Protein AF-A0A967WCA3-F1 (afdb_monomer_lite)

Foldseek 3Di:
DPQLVVCPPNQAQDKDKDFQLQPFDPLLVVVQVVCCVVPVDGDQDRCPQVVVVVVVLLVQLQVQQWDQDPVRDTDRDPVSSVVSSQQDFQDQGRQGGWHQDPVGPTDPGDMFMFGAHHSDSVQQDRNPDCSHGRHTDGD

Structure (mmCIF, N/CA/C/O backbone):
data_AF-A0A967WCA3-F1
#
_entry.id   AF-A0A967WCA3-F1
#
loop_
_atom_site.group_PDB
_atom_site.id
_atom_site.type_symbol
_atom_site.label_atom_id
_atom_site.label_alt_id
_atom_site.label_comp_id
_atom_site.label_asym_id
_atom_site.label_entity_id
_atom_site.label_seq_id
_atom_site.pdbx_PDB_ins_code
_atom_site.Cartn_x
_atom_site.Cartn_y
_atom_site.Cartn_z
_atom_site.occupancy
_atom_site.B_iso_or_equiv
_atom_site.auth_seq_id
_atom_site.auth_comp_id
_atom_site.auth_asym_id
_atom_site.auth_atom_id
_atom_site.pdbx_PDB_model_num
ATOM 1 N N . ARG A 1 1 ? 12.538 -9.346 -9.227 1.00 57.25 1 ARG A N 1
ATOM 2 C CA . ARG A 1 1 ? 13.731 -10.213 -9.041 1.00 57.25 1 ARG A CA 1
ATOM 3 C C . ARG A 1 1 ? 13.464 -11.695 -9.340 1.00 57.25 1 ARG A C 1
ATOM 5 O O . ARG A 1 1 ? 14.282 -12.290 -10.014 1.00 57.25 1 ARG A O 1
ATOM 12 N N . VAL A 1 2 ? 12.353 -12.297 -8.886 1.00 63.19 2 VAL A N 1
ATOM 13 C CA . VAL A 1 2 ? 12.159 -13.769 -8.937 1.00 63.19 2 VAL A CA 1
ATOM 14 C C . VAL A 1 2 ? 12.094 -14.361 -10.356 1.00 63.19 2 VAL A C 1
ATOM 16 O O . VAL A 1 2 ? 12.717 -15.385 -10.595 1.00 63.19 2 VAL A O 1
ATOM 19 N N . TYR A 1 3 ? 11.389 -13.723 -11.299 1.00 72.56 3 TYR A N 1
ATOM 20 C CA . TYR A 1 3 ? 11.200 -14.280 -12.650 1.00 72.56 3 TYR A CA 1
ATOM 21 C C . TYR A 1 3 ? 12.497 -14.332 -13.481 1.00 72.56 3 TYR A C 1
ATOM 23 O O . TYR A 1 3 ? 12.889 -15.431 -13.868 1.00 72.56 3 TYR A O 1
ATOM 31 N N . PRO A 1 4 ? 13.221 -13.211 -13.696 1.00 77.50 4 PRO A N 1
ATOM 32 C CA . PRO A 1 4 ? 14.482 -13.250 -14.444 1.00 77.50 4 PRO A CA 1
ATOM 33 C C . PRO A 1 4 ? 15.582 -14.052 -13.736 1.00 77.50 4 PRO A C 1
ATOM 35 O O . PRO A 1 4 ? 16.329 -14.766 -14.390 1.00 77.50 4 PRO A O 1
ATOM 38 N N . ALA A 1 5 ? 15.635 -14.028 -12.395 1.00 79.81 5 ALA A N 1
ATOM 39 C CA . ALA A 1 5 ? 16.607 -14.828 -11.643 1.00 79.81 5 ALA A CA 1
ATOM 40 C C . ALA A 1 5 ? 16.424 -16.344 -11.832 1.00 79.81 5 ALA A C 1
ATOM 42 O O . ALA A 1 5 ? 17.396 -17.086 -11.744 1.00 79.81 5 ALA A O 1
ATOM 43 N N . ALA 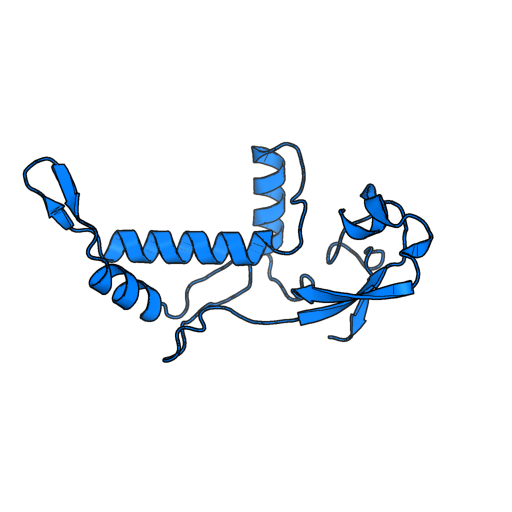A 1 6 ? 15.188 -16.806 -12.047 1.00 84.31 6 ALA A N 1
ATOM 44 C CA . ALA A 1 6 ? 14.887 -18.224 -12.221 1.00 84.31 6 ALA A CA 1
ATOM 45 C C . ALA A 1 6 ? 14.974 -18.677 -13.686 1.00 84.31 6 ALA A C 1
ATOM 47 O O . ALA A 1 6 ? 15.463 -19.772 -13.950 1.00 84.31 6 ALA A O 1
ATOM 48 N N . ALA A 1 7 ? 14.485 -17.859 -14.622 1.00 88.00 7 ALA A N 1
ATOM 49 C CA . ALA A 1 7 ? 14.379 -18.222 -16.036 1.00 88.00 7 ALA A CA 1
ATOM 50 C C . ALA A 1 7 ? 15.566 -17.748 -16.896 1.00 88.00 7 ALA A C 1
ATOM 52 O O . ALA A 1 7 ? 15.758 -18.259 -17.996 1.00 88.00 7 ALA A O 1
ATOM 53 N N . GLY A 1 8 ? 16.383 -16.805 -16.417 1.00 88.12 8 GLY A N 1
ATOM 54 C CA . GLY A 1 8 ? 17.512 -16.273 -17.179 1.00 88.12 8 GLY A CA 1
ATOM 55 C C . GLY A 1 8 ? 17.066 -15.657 -18.507 1.00 88.12 8 GLY A C 1
ATOM 56 O O . GLY A 1 8 ? 16.095 -14.901 -18.551 1.00 88.12 8 GLY A O 1
ATOM 57 N N . GLU A 1 9 ? 17.767 -15.986 -19.594 1.00 92.44 9 GLU A N 1
ATOM 58 C CA . GLU A 1 9 ? 17.457 -15.486 -20.943 1.00 92.44 9 GLU A CA 1
ATOM 59 C C . GLU A 1 9 ? 16.064 -15.892 -21.438 1.00 92.44 9 GLU A C 1
ATOM 61 O O . GLU A 1 9 ? 15.433 -15.116 -22.152 1.00 92.44 9 GLU A O 1
ATOM 66 N N . GLU A 1 10 ? 15.529 -17.029 -20.985 1.00 92.88 10 GLU A N 1
ATOM 67 C CA . GLU A 1 10 ? 14.184 -17.500 -21.354 1.00 92.88 10 GLU A CA 1
ATOM 68 C C . GLU A 1 10 ? 13.066 -16.581 -20.827 1.00 92.88 10 GLU A C 1
ATOM 70 O O . GLU A 1 10 ? 11.912 -16.692 -21.233 1.00 92.88 10 GLU A O 1
ATOM 75 N N . ALA A 1 11 ? 13.384 -15.656 -19.913 1.00 89.62 11 ALA A N 1
ATOM 76 C CA . ALA A 1 11 ? 12.434 -14.652 -19.449 1.00 89.62 11 ALA A CA 1
ATOM 77 C C . ALA A 1 11 ? 12.184 -13.542 -20.485 1.00 89.62 11 ALA A C 1
ATOM 79 O O . ALA A 1 11 ? 11.155 -12.868 -20.408 1.00 89.62 11 ALA A O 1
ATOM 80 N N . LEU A 1 12 ? 13.111 -13.313 -21.422 1.00 92.00 12 LEU A N 1
ATOM 81 C CA . LEU A 1 12 ? 13.050 -12.189 -22.358 1.00 92.00 12 LEU A CA 1
ATOM 82 C C . LEU A 1 12 ? 11.820 -12.263 -23.271 1.00 92.00 12 LEU A C 1
ATOM 84 O O . LEU A 1 12 ? 11.480 -13.314 -23.804 1.00 92.00 12 LEU A O 1
ATOM 88 N N . GLY A 1 13 ? 11.138 -11.130 -23.444 1.00 92.31 13 GLY A N 1
ATOM 89 C CA . GLY A 1 13 ? 9.910 -11.033 -24.241 1.00 92.31 13 GLY A CA 1
ATOM 90 C C . GLY A 1 13 ? 8.669 -11.624 -23.563 1.00 92.31 13 GLY A C 1
ATOM 91 O O . GLY A 1 13 ? 7.578 -11.580 -24.132 1.00 92.31 13 GLY A O 1
ATOM 92 N N . THR A 1 14 ? 8.792 -12.156 -22.341 1.00 92.75 14 THR A N 1
ATOM 93 C CA . THR A 1 14 ? 7.628 -12.603 -21.569 1.00 92.75 14 THR A CA 1
ATOM 94 C C . THR A 1 14 ? 6.803 -11.399 -21.131 1.00 92.75 14 THR A C 1
ATOM 96 O O . THR A 1 14 ? 7.329 -10.442 -20.554 1.00 92.75 14 THR A O 1
ATOM 99 N N . PHE A 1 15 ? 5.491 -11.485 -21.346 1.00 91.50 15 PHE A N 1
ATOM 100 C CA . PHE A 1 15 ? 4.531 -10.513 -20.841 1.00 91.50 15 PHE A CA 1
ATOM 101 C C . PHE A 1 15 ? 4.030 -10.917 -19.456 1.00 91.50 15 PHE A C 1
ATOM 103 O O . PHE A 1 15 ? 3.627 -12.058 -19.233 1.00 91.50 15 PHE A O 1
ATOM 110 N N . VAL A 1 16 ? 4.024 -9.965 -18.528 1.00 87.81 16 VAL A N 1
ATOM 111 C CA . VAL A 1 16 ? 3.533 -10.145 -17.163 1.00 87.81 16 VAL A CA 1
ATOM 112 C C . VAL A 1 16 ? 2.530 -9.052 -16.819 1.00 87.81 16 VAL A C 1
ATOM 114 O O . VAL A 1 16 ? 2.764 -7.873 -17.072 1.00 87.81 16 VAL A O 1
ATOM 117 N N . SER A 1 17 ? 1.411 -9.440 -16.215 1.00 88.81 17 SER A N 1
ATOM 118 C CA . SER A 1 17 ? 0.489 -8.495 -15.586 1.00 88.81 17 SER A CA 1
ATOM 119 C C . SER A 1 17 ? 0.957 -8.184 -14.167 1.00 88.81 17 SER A C 1
ATOM 121 O O . SER A 1 17 ? 1.305 -9.103 -13.419 1.00 88.81 17 SER A O 1
ATOM 123 N N . GLY A 1 18 ? 0.910 -6.921 -13.758 1.00 83.50 18 GLY A N 1
ATOM 124 C CA . GLY A 1 18 ? 1.239 -6.528 -12.390 1.00 83.50 18 GLY A CA 1
ATOM 125 C C . GLY A 1 18 ? 0.624 -5.188 -11.998 1.00 83.50 18 GLY A C 1
A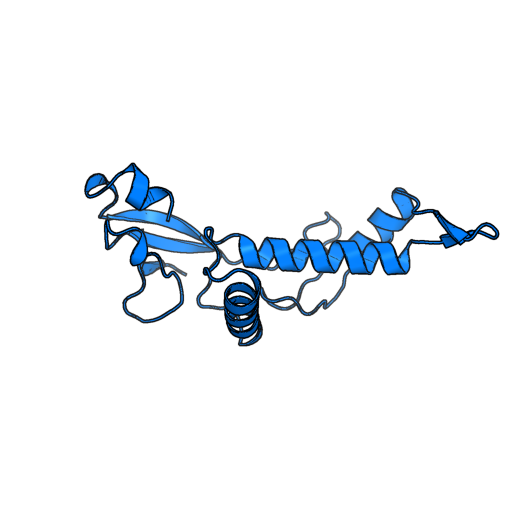TOM 126 O O . GLY A 1 18 ? 0.057 -4.517 -12.858 1.00 83.50 18 GLY A O 1
ATOM 127 N N . PRO A 1 19 ? 0.728 -4.794 -10.714 1.00 82.25 19 PRO A N 1
ATOM 128 C CA . PRO A 1 19 ? 0.306 -3.472 -10.267 1.00 82.25 19 PRO A CA 1
ATOM 129 C C . PRO A 1 19 ? 0.969 -2.376 -11.098 1.00 82.25 19 PRO A C 1
ATOM 131 O O . PRO A 1 19 ? 2.179 -2.431 -11.328 1.00 82.25 19 PRO A O 1
ATOM 134 N N . ASP A 1 20 ? 0.187 -1.385 -11.517 1.00 83.06 20 ASP A N 1
ATOM 135 C CA . ASP A 1 20 ? 0.707 -0.253 -12.274 1.00 83.06 20 ASP A CA 1
ATOM 136 C C . ASP A 1 20 ? 1.457 0.716 -11.353 1.00 83.06 20 ASP A C 1
ATOM 138 O O . ASP A 1 20 ? 0.890 1.620 -10.739 1.00 83.06 20 ASP A O 1
ATOM 142 N N . VAL A 1 21 ? 2.762 0.498 -11.229 1.00 72.31 21 VAL A N 1
ATOM 143 C CA . VAL A 1 21 ? 3.648 1.298 -10.371 1.00 72.31 21 VAL A CA 1
ATOM 144 C C . VAL A 1 21 ? 4.106 2.606 -11.022 1.00 72.31 21 VAL A C 1
ATOM 146 O O . VAL A 1 21 ? 4.908 3.320 -10.435 1.00 72.31 21 VAL A O 1
ATOM 149 N N . GLU A 1 22 ? 3.627 2.935 -12.224 1.00 71.94 22 GLU A N 1
ATOM 150 C CA . GLU A 1 22 ? 3.940 4.205 -12.902 1.00 71.94 22 GLU A CA 1
ATOM 151 C C . GLU A 1 22 ? 2.888 5.289 -12.644 1.00 71.94 22 GLU A C 1
ATOM 153 O O . GLU A 1 22 ? 3.149 6.469 -12.864 1.00 71.94 22 GLU A O 1
ATOM 158 N N . ILE A 1 23 ? 1.707 4.913 -12.148 1.00 72.25 23 ILE A N 1
ATOM 159 C CA . ILE A 1 23 ? 0.610 5.853 -11.857 1.00 72.25 23 ILE A CA 1
ATOM 160 C C . ILE A 1 23 ? 0.535 6.267 -10.382 1.00 72.25 23 ILE A C 1
ATOM 162 O O . ILE A 1 23 ? -0.366 7.003 -9.974 1.00 72.25 23 ILE A O 1
ATOM 166 N N . VAL A 1 24 ? 1.451 5.764 -9.559 1.00 72.00 24 VAL A N 1
ATOM 167 C CA . VAL A 1 24 ? 1.502 6.059 -8.125 1.00 72.00 24 VAL A CA 1
ATOM 168 C C . VAL A 1 24 ? 2.148 7.425 -7.875 1.00 72.00 24 VAL A C 1
ATOM 170 O O . VAL A 1 24 ? 3.053 7.856 -8.587 1.00 72.00 24 VAL A O 1
ATOM 173 N N . GLY A 1 25 ? 1.647 8.142 -6.866 1.00 74.62 25 GLY A N 1
ATOM 174 C CA . GLY A 1 25 ? 2.108 9.493 -6.532 1.00 74.62 25 GLY A CA 1
ATOM 175 C C . GLY A 1 25 ? 3.413 9.530 -5.718 1.00 74.62 25 GLY A C 1
ATOM 176 O O . GLY A 1 25 ? 3.963 8.484 -5.371 1.00 74.62 25 GLY A O 1
ATOM 177 N N . PRO A 1 26 ? 3.880 10.731 -5.320 1.00 81.62 26 PRO A N 1
ATOM 178 C CA . PRO A 1 26 ? 5.138 10.934 -4.582 1.00 81.62 26 PRO A CA 1
ATOM 179 C C . PRO A 1 26 ? 5.309 10.059 -3.330 1.00 81.62 26 PRO A C 1
ATOM 181 O O . PRO A 1 26 ? 6.412 9.607 -3.037 1.00 81.62 26 PRO A O 1
ATOM 184 N N . ALA A 1 27 ? 4.207 9.751 -2.637 1.00 85.31 27 ALA A N 1
ATOM 185 C CA . ALA A 1 27 ? 4.204 8.907 -1.443 1.00 85.31 27 ALA A CA 1
ATOM 186 C C . ALA A 1 27 ? 4.790 7.501 -1.679 1.00 85.31 27 ALA A C 1
ATOM 188 O O . ALA A 1 27 ? 5.351 6.908 -0.759 1.00 85.31 27 ALA A O 1
ATOM 189 N N . TYR A 1 28 ? 4.676 6.956 -2.894 1.00 85.75 28 TYR A N 1
ATOM 190 C CA . TYR A 1 28 ? 5.280 5.669 -3.234 1.00 85.75 28 TYR A CA 1
ATOM 191 C C . TYR A 1 28 ? 6.808 5.741 -3.246 1.00 85.75 28 TYR A C 1
ATOM 193 O O . TYR A 1 28 ? 7.465 4.881 -2.663 1.00 85.75 28 TYR A O 1
ATOM 201 N N . PHE A 1 29 ? 7.378 6.788 -3.844 1.00 84.00 29 PHE A N 1
ATOM 202 C CA . PHE A 1 29 ? 8.828 6.982 -3.875 1.00 84.00 29 PHE A CA 1
ATOM 203 C C . PHE A 1 29 ? 9.386 7.252 -2.473 1.00 84.00 29 PHE A C 1
ATOM 205 O O . PHE A 1 29 ? 10.353 6.609 -2.077 1.00 84.00 29 PHE A O 1
ATOM 212 N N . GLU A 1 30 ? 8.706 8.075 -1.667 1.00 88.06 30 GLU A N 1
ATOM 213 C CA . GLU A 1 30 ? 9.062 8.262 -0.251 1.00 88.06 30 GLU A CA 1
ATOM 214 C C . GLU A 1 30 ? 9.025 6.945 0.537 1.00 88.06 30 GLU A C 1
ATOM 216 O O . GLU A 1 30 ? 9.846 6.709 1.426 1.00 88.06 30 GLU A O 1
ATOM 221 N N . PHE A 1 31 ? 8.068 6.065 0.228 1.00 89.69 31 PHE A N 1
ATOM 222 C CA . PHE A 1 31 ? 8.021 4.736 0.821 1.00 89.69 31 PHE A CA 1
ATOM 223 C C . PHE A 1 31 ? 9.226 3.878 0.411 1.00 89.69 31 PHE A C 1
ATOM 225 O O . PHE A 1 31 ? 9.795 3.213 1.27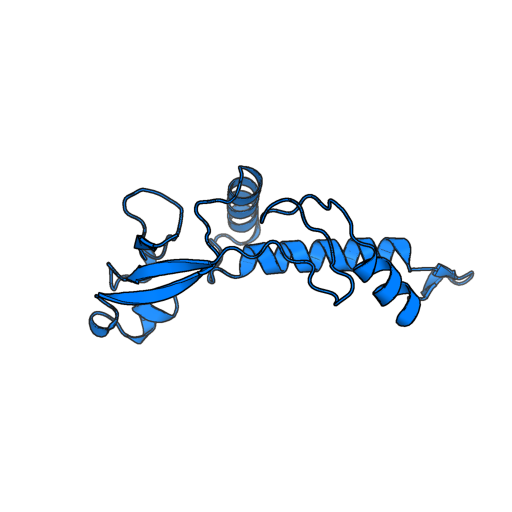7 1.00 89.69 31 PHE A O 1
ATOM 232 N N . LEU A 1 32 ? 9.623 3.886 -0.866 1.00 87.00 32 LEU A N 1
ATOM 233 C CA . LEU A 1 32 ? 10.791 3.138 -1.340 1.00 87.00 32 LEU A CA 1
ATOM 234 C C . LEU A 1 32 ? 12.084 3.617 -0.673 1.00 87.00 32 LEU A C 1
ATOM 236 O O . LEU A 1 32 ? 12.876 2.780 -0.238 1.00 87.00 32 LEU A O 1
ATOM 240 N N . ASP A 1 33 ? 12.261 4.932 -0.532 1.00 89.44 33 ASP A N 1
ATOM 241 C CA . ASP A 1 33 ? 13.427 5.519 0.132 1.00 89.44 33 ASP A CA 1
ATOM 242 C C . ASP A 1 33 ? 13.499 5.093 1.602 1.00 89.44 33 ASP A C 1
ATOM 244 O O . ASP A 1 33 ? 14.525 4.588 2.058 1.00 89.44 33 ASP A O 1
ATOM 248 N N . ARG A 1 34 ? 12.379 5.191 2.333 1.00 92.06 34 ARG A N 1
ATOM 249 C CA . ARG A 1 34 ? 12.301 4.723 3.728 1.00 92.06 34 ARG A CA 1
ATOM 250 C C . ARG A 1 34 ? 12.541 3.224 3.852 1.00 92.06 34 ARG A C 1
ATOM 252 O O . ARG A 1 34 ? 13.175 2.781 4.805 1.00 92.06 34 ARG A O 1
ATOM 259 N N . TYR A 1 35 ? 12.017 2.427 2.924 1.00 91.81 35 TYR A N 1
ATOM 260 C CA . TYR A 1 35 ? 12.240 0.984 2.929 1.00 91.81 35 TYR A CA 1
ATOM 261 C C . TYR A 1 35 ? 13.730 0.667 2.766 1.00 91.81 35 TYR A C 1
ATOM 263 O O . TYR A 1 35 ? 14.271 -0.134 3.527 1.00 91.81 35 TYR A O 1
ATOM 271 N N . LEU A 1 36 ? 14.397 1.326 1.813 1.00 89.69 36 LEU A N 1
ATOM 272 C CA . LEU A 1 36 ? 15.830 1.174 1.581 1.00 89.69 36 LEU A CA 1
ATOM 273 C C . LEU A 1 36 ? 16.654 1.619 2.799 1.00 89.69 36 LEU A C 1
ATOM 275 O O . LEU A 1 36 ? 17.583 0.914 3.179 1.00 89.69 36 LEU A O 1
ATOM 279 N N . GLU A 1 37 ? 16.298 2.734 3.437 1.00 95.69 37 GLU A N 1
ATOM 280 C CA . GLU A 1 37 ? 16.954 3.211 4.662 1.00 95.69 37 GLU A CA 1
ATOM 281 C C . GLU A 1 37 ? 16.835 2.196 5.812 1.00 95.69 37 GLU A C 1
ATOM 283 O O . GLU A 1 37 ? 17.821 1.898 6.484 1.00 95.69 37 GLU A O 1
ATOM 288 N N . MET A 1 38 ? 15.645 1.623 6.019 1.00 95.06 38 MET A N 1
ATOM 289 C CA . MET A 1 38 ? 15.393 0.682 7.117 1.00 95.06 38 MET A CA 1
ATOM 290 C C . MET A 1 38 ? 16.000 -0.706 6.891 1.00 95.06 38 MET A C 1
ATOM 292 O O . MET A 1 38 ? 16.367 -1.377 7.856 1.00 95.06 38 MET A O 1
ATOM 296 N N . HIS A 1 39 ? 16.052 -1.171 5.641 1.00 92.12 39 HIS A N 1
ATOM 297 C CA . HIS A 1 39 ? 16.380 -2.565 5.329 1.00 92.12 39 HIS A CA 1
ATOM 298 C C . HIS A 1 39 ? 17.687 -2.745 4.552 1.00 92.12 39 HIS A C 1
ATOM 300 O O . HIS A 1 39 ? 18.153 -3.873 4.418 1.00 92.12 39 HIS A O 1
ATOM 306 N N . GLY A 1 40 ? 18.292 -1.669 4.043 1.00 91.88 40 GLY A N 1
ATOM 307 C CA . GLY A 1 40 ? 19.521 -1.721 3.244 1.00 91.88 40 GLY A CA 1
ATOM 308 C C . GLY A 1 40 ? 19.344 -2.317 1.842 1.00 91.88 40 GLY A C 1
ATOM 309 O O . GLY A 1 40 ? 20.313 -2.418 1.093 1.00 91.88 40 GLY A O 1
ATOM 310 N N . GLU A 1 41 ? 18.121 -2.692 1.460 1.00 84.56 41 GLU A N 1
ATOM 311 C CA . GLU A 1 41 ? 17.769 -3.207 0.136 1.00 84.56 41 GLU A CA 1
ATOM 312 C C . GLU A 1 41 ? 16.398 -2.675 -0.315 1.00 84.56 41 GLU A C 1
ATOM 314 O O . GLU A 1 41 ? 15.541 -2.411 0.528 1.00 84.56 41 GLU A O 1
ATOM 319 N N . PRO A 1 42 ? 16.142 -2.515 -1.627 1.00 79.50 42 PRO A N 1
ATOM 320 C CA . PRO A 1 42 ? 14.816 -2.148 -2.117 1.00 79.50 42 PRO A CA 1
ATOM 321 C C . PRO A 1 42 ? 13.840 -3.341 -2.044 1.00 79.50 42 PRO A C 1
ATOM 323 O O . PRO A 1 42 ? 14.279 -4.498 -2.074 1.00 79.50 42 PRO A O 1
ATOM 326 N N . PRO A 1 43 ? 12.513 -3.104 -2.044 1.00 80.75 43 PRO A N 1
ATOM 327 C CA . PRO A 1 43 ? 11.522 -4.177 -2.004 1.00 80.75 43 PRO A CA 1
ATOM 328 C C . PRO A 1 43 ? 11.683 -5.206 -3.133 1.00 80.75 43 PRO A C 1
ATOM 330 O O . PRO A 1 43 ? 11.975 -4.874 -4.283 1.00 80.75 43 PRO A O 1
ATOM 333 N N . ARG A 1 44 ? 11.442 -6.488 -2.825 1.00 75.31 44 ARG A N 1
ATOM 334 C CA . ARG A 1 44 ? 11.704 -7.602 -3.762 1.00 75.31 44 ARG A CA 1
ATOM 335 C C . ARG A 1 44 ? 10.573 -7.912 -4.746 1.00 75.31 44 ARG A C 1
ATOM 337 O O . ARG A 1 44 ? 10.831 -8.493 -5.806 1.00 75.31 44 ARG A O 1
ATOM 344 N N . THR A 1 45 ? 9.336 -7.565 -4.402 1.00 74.94 45 THR A N 1
ATOM 345 C CA . THR A 1 45 ? 8.121 -7.887 -5.174 1.00 74.94 45 THR A CA 1
ATOM 346 C C . THR A 1 45 ? 7.328 -6.614 -5.454 1.00 74.94 45 THR A C 1
ATOM 348 O O . THR A 1 45 ? 7.446 -5.677 -4.674 1.00 74.94 45 THR A O 1
ATOM 351 N N . PRO A 1 46 ? 6.486 -6.552 -6.500 1.00 73.94 46 PRO A N 1
ATOM 352 C CA . PRO A 1 46 ? 5.645 -5.379 -6.769 1.00 73.94 46 PRO A CA 1
ATOM 353 C C . PRO A 1 46 ? 4.473 -5.209 -5.777 1.00 73.94 46 PRO A C 1
ATOM 355 O O . PRO A 1 46 ? 3.719 -4.250 -5.873 1.00 73.94 46 PRO A O 1
ATOM 358 N N . PHE A 1 47 ? 4.306 -6.118 -4.809 1.00 81.81 47 PHE A N 1
ATOM 359 C CA . PHE A 1 47 ? 3.180 -6.114 -3.866 1.00 81.81 47 PHE A CA 1
ATOM 360 C C . PHE A 1 47 ? 3.460 -5.368 -2.552 1.00 81.81 47 PHE A C 1
ATOM 362 O O . PHE A 1 47 ? 2.596 -5.308 -1.683 1.00 81.81 47 PHE A O 1
ATOM 369 N N . HIS A 1 48 ? 4.648 -4.784 -2.383 1.00 86.56 48 HIS A N 1
ATOM 370 C CA . HIS A 1 48 ? 5.021 -4.070 -1.157 1.00 86.56 48 HIS A CA 1
ATOM 371 C C . HIS A 1 48 ? 4.104 -2.874 -0.852 1.00 86.56 48 HIS A C 1
ATOM 373 O O . HIS A 1 48 ? 3.752 -2.651 0.304 1.00 86.56 48 HIS A O 1
ATOM 379 N N . ALA A 1 49 ? 3.689 -2.128 -1.878 1.00 87.00 49 ALA A N 1
ATOM 380 C CA . ALA A 1 49 ? 2.850 -0.946 -1.729 1.00 87.00 49 ALA A CA 1
ATOM 381 C C . ALA A 1 49 ? 1.417 -1.301 -1.300 1.00 87.00 49 ALA A C 1
ATOM 383 O O . ALA A 1 49 ? 0.991 -0.806 -0.255 1.00 87.00 49 ALA A O 1
ATOM 384 N N . PRO A 1 50 ? 0.693 -2.209 -1.993 1.00 88.69 50 PRO A N 1
ATOM 385 C CA . PRO A 1 50 ? -0.618 -2.640 -1.513 1.00 88.69 50 PRO A CA 1
ATOM 386 C C . PRO A 1 50 ? -0.540 -3.345 -0.150 1.00 88.69 50 PRO A C 1
ATOM 388 O O . PRO A 1 50 ? -1.448 -3.190 0.660 1.00 88.69 50 PRO A O 1
ATOM 391 N N . ALA A 1 51 ? 0.552 -4.058 0.157 1.00 91.50 51 ALA A N 1
ATOM 392 C CA . ALA A 1 51 ? 0.742 -4.659 1.478 1.00 91.50 51 ALA A CA 1
ATOM 393 C C . ALA A 1 51 ? 0.894 -3.606 2.589 1.00 91.50 51 ALA A C 1
ATOM 395 O O . ALA A 1 51 ? 0.295 -3.751 3.654 1.00 91.50 51 ALA A O 1
ATOM 396 N N . ARG A 1 52 ? 1.655 -2.530 2.346 1.00 92.06 52 ARG A N 1
ATOM 397 C CA . ARG A 1 52 ? 1.759 -1.403 3.285 1.00 92.06 52 ARG A CA 1
ATOM 398 C C . ARG A 1 52 ? 0.401 -0.757 3.524 1.00 92.06 52 ARG A C 1
ATOM 400 O O . ARG A 1 52 ? 0.048 -0.497 4.671 1.00 92.06 52 ARG A O 1
ATOM 407 N N . ASP A 1 53 ? -0.335 -0.488 2.454 1.00 93.94 53 ASP A N 1
ATOM 408 C CA . ASP A 1 53 ? -1.644 0.148 2.554 1.00 93.94 53 ASP A CA 1
ATOM 409 C C . ASP A 1 53 ? -2.638 -0.727 3.322 1.00 93.94 53 ASP A C 1
ATOM 411 O O . ASP A 1 53 ? -3.322 -0.230 4.215 1.00 93.94 53 ASP A O 1
ATOM 415 N N . ALA A 1 54 ? -2.650 -2.038 3.063 1.00 95.69 54 ALA A N 1
ATOM 416 C CA . ALA A 1 54 ? -3.447 -2.989 3.831 1.00 95.69 54 ALA A CA 1
ATOM 417 C C . ALA A 1 54 ? -3.059 -3.003 5.320 1.00 95.69 54 ALA A C 1
ATOM 419 O O . ALA A 1 54 ? -3.936 -2.987 6.181 1.00 95.69 54 ALA A O 1
ATOM 420 N N . ALA A 1 55 ? -1.760 -2.984 5.640 1.00 96.69 55 ALA A N 1
ATOM 421 C CA . ALA A 1 55 ? -1.294 -2.957 7.026 1.00 96.69 55 ALA A CA 1
ATOM 422 C C . ALA A 1 55 ? -1.754 -1.691 7.765 1.00 96.69 55 ALA A C 1
ATOM 424 O O . ALA A 1 55 ? -2.295 -1.786 8.865 1.00 96.69 55 ALA A O 1
ATOM 425 N N . ILE A 1 56 ? -1.606 -0.515 7.145 1.00 96.00 56 ILE A N 1
ATOM 426 C CA . ILE A 1 56 ? -2.066 0.758 7.724 1.00 96.00 56 ILE A CA 1
ATOM 427 C C . ILE A 1 56 ? -3.581 0.751 7.929 1.00 96.00 56 ILE A C 1
ATOM 429 O O . ILE A 1 56 ? -4.055 1.200 8.970 1.00 96.00 56 ILE A O 1
ATOM 433 N N . MET A 1 57 ? -4.337 0.207 6.976 1.00 97.50 57 MET A N 1
ATOM 434 C CA . MET A 1 57 ? -5.790 0.092 7.086 1.00 97.50 57 MET A CA 1
ATOM 435 C C . MET A 1 57 ? -6.207 -0.779 8.276 1.00 97.50 57 MET A C 1
ATOM 437 O O . MET A 1 57 ? -7.075 -0.390 9.055 1.00 97.50 57 MET A O 1
ATOM 441 N N . VAL A 1 58 ? -5.553 -1.931 8.454 1.00 97.25 58 VAL A N 1
ATOM 442 C CA . VAL A 1 58 ? -5.801 -2.827 9.591 1.00 97.25 58 VAL A CA 1
ATOM 443 C C . VAL A 1 58 ? -5.429 -2.154 10.910 1.00 97.25 58 VAL A C 1
ATOM 445 O O . VAL A 1 58 ? -6.202 -2.241 11.860 1.00 97.25 58 VAL A O 1
ATOM 448 N N . PHE A 1 59 ? -4.297 -1.449 10.984 1.00 97.50 59 PHE A N 1
ATOM 449 C CA . PHE A 1 59 ? -3.911 -0.724 12.198 1.00 97.50 59 PHE A CA 1
ATOM 450 C C . PHE A 1 59 ? -4.912 0.376 12.553 1.00 97.50 59 PHE A C 1
ATOM 452 O O . PHE A 1 59 ? -5.365 0.426 13.693 1.00 97.50 59 PHE A O 1
ATOM 459 N N . ALA A 1 60 ? -5.354 1.172 11.577 1.00 97.50 60 ALA A N 1
ATOM 460 C CA . ALA A 1 60 ? -6.383 2.185 11.797 1.00 97.50 60 ALA A CA 1
ATOM 461 C C . ALA A 1 60 ? -7.721 1.571 12.257 1.00 97.50 60 ALA A C 1
ATOM 463 O O . ALA A 1 60 ? -8.417 2.139 13.098 1.00 97.50 60 ALA A O 1
ATOM 464 N N . ALA A 1 61 ? -8.092 0.399 11.733 1.00 97.81 61 ALA A N 1
ATOM 465 C CA . ALA A 1 61 ? -9.288 -0.316 12.171 1.00 97.81 61 ALA A CA 1
ATOM 466 C C . ALA A 1 61 ? -9.146 -0.857 13.606 1.00 97.81 61 ALA A C 1
ATOM 468 O O . ALA A 1 61 ? -10.090 -0.759 14.388 1.00 97.81 61 ALA A O 1
ATOM 469 N N . ILE A 1 62 ? -7.967 -1.371 13.978 1.00 97.81 62 ILE A N 1
ATOM 470 C CA . ILE A 1 62 ? -7.666 -1.802 15.352 1.00 97.81 62 ILE A CA 1
ATOM 471 C C . ILE A 1 62 ? -7.764 -0.617 16.314 1.00 97.81 62 ILE A C 1
ATOM 473 O O . ILE A 1 62 ? -8.436 -0.738 17.332 1.00 97.81 62 ILE A O 1
ATOM 477 N N . GLU A 1 63 ? -7.160 0.527 15.988 1.00 96.62 63 GLU A N 1
ATOM 478 C CA . GLU A 1 63 ? -7.219 1.738 16.820 1.00 96.62 63 GLU A CA 1
ATOM 479 C C . GLU A 1 63 ? -8.659 2.206 17.070 1.00 96.62 63 GLU A C 1
ATOM 481 O O . GLU A 1 63 ? -8.982 2.649 18.169 1.00 96.62 63 GLU A O 1
ATOM 486 N N . LYS A 1 64 ? -9.543 2.067 16.074 1.00 97.06 64 LYS A N 1
ATOM 487 C CA . LYS A 1 64 ? -10.971 2.391 16.210 1.00 97.06 64 LYS A CA 1
ATOM 488 C C . LYS A 1 64 ? -11.761 1.360 17.017 1.00 97.06 64 LYS A C 1
ATOM 490 O O . LYS A 1 64 ? -12.712 1.730 17.699 1.00 97.06 64 LYS A O 1
ATOM 495 N N . ALA A 1 65 ? -11.432 0.077 16.879 1.00 98.06 65 ALA A N 1
ATOM 496 C CA . ALA A 1 65 ? -12.226 -1.026 17.424 1.00 98.06 65 ALA A CA 1
ATOM 497 C C . ALA A 1 65 ? -11.751 -1.518 18.800 1.00 98.06 65 ALA A C 1
ATOM 499 O O . ALA A 1 65 ? -12.481 -2.253 19.469 1.00 98.06 65 ALA A O 1
ATOM 500 N N . ALA A 1 66 ? -10.527 -1.179 19.205 1.00 97.62 66 ALA A N 1
ATOM 501 C CA . ALA A 1 66 ? -9.953 -1.628 20.463 1.00 97.62 66 ALA A CA 1
ATOM 502 C C . ALA A 1 66 ? -10.626 -0.953 21.664 1.00 97.62 66 ALA A C 1
ATOM 504 O O . ALA A 1 66 ? -10.816 0.261 21.701 1.00 97.62 66 ALA A O 1
ATOM 505 N N . VAL A 1 67 ? -10.928 -1.753 22.685 1.00 97.75 67 VAL A N 1
ATOM 506 C CA . VAL A 1 67 ? -11.422 -1.291 23.984 1.00 97.75 67 VAL A CA 1
ATOM 507 C C . VAL A 1 67 ? -10.344 -1.557 25.029 1.00 97.75 67 VAL A C 1
ATOM 509 O O . VAL A 1 67 ? -9.918 -2.700 25.194 1.00 97.75 67 VAL A O 1
ATOM 512 N N . LEU A 1 68 ? -9.903 -0.511 25.731 1.00 97.31 68 LEU A N 1
ATOM 513 C CA . LEU A 1 68 ? -9.005 -0.639 26.878 1.00 97.31 68 LEU A CA 1
ATOM 514 C C . LEU A 1 68 ? -9.807 -1.077 28.107 1.00 97.31 68 LEU A C 1
ATOM 516 O O . LEU A 1 68 ? -10.783 -0.423 28.470 1.00 97.31 68 LEU A O 1
ATOM 520 N N . LEU A 1 69 ? -9.401 -2.185 28.718 1.00 97.69 69 LEU A N 1
ATOM 521 C CA . LEU A 1 69 ? -10.003 -2.724 29.933 1.00 97.69 69 LEU A CA 1
ATOM 522 C C . LEU A 1 69 ? -9.312 -2.166 31.185 1.00 97.69 69 LEU A C 1
ATOM 524 O O . LEU A 1 69 ? -8.195 -1.650 31.121 1.00 97.69 69 LEU A O 1
ATOM 528 N N . ASP A 1 70 ? -9.967 -2.303 32.339 1.00 97.75 70 ASP A N 1
ATOM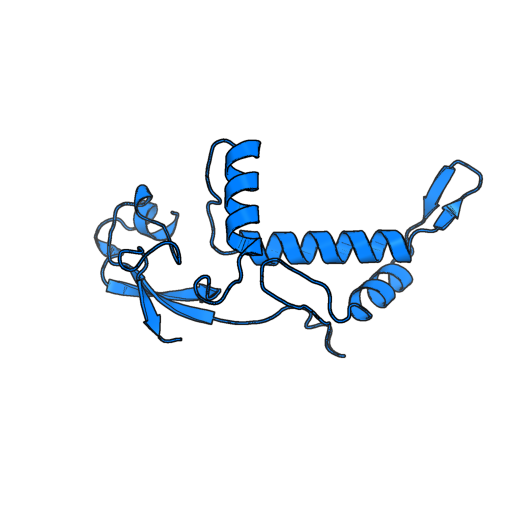 529 C CA . ASP A 1 70 ? -9.485 -1.763 33.621 1.00 97.75 70 ASP A CA 1
ATOM 530 C C . ASP A 1 70 ? -8.136 -2.357 34.070 1.00 97.75 70 ASP A C 1
ATOM 532 O O . ASP A 1 70 ? -7.391 -1.724 34.817 1.00 97.75 70 ASP A O 1
ATOM 536 N N . ASP A 1 71 ? -7.801 -3.565 33.607 1.00 96.94 71 ASP A N 1
ATOM 537 C CA . ASP A 1 71 ? -6.525 -4.237 33.875 1.00 96.94 71 ASP A CA 1
ATOM 538 C C . ASP A 1 71 ? -5.396 -3.828 32.907 1.00 96.94 71 ASP A C 1
ATOM 540 O O . ASP A 1 71 ? -4.282 -4.350 32.989 1.00 96.94 71 ASP A O 1
ATOM 544 N N . GLY A 1 72 ? -5.672 -2.889 31.996 1.00 96.56 72 GLY A N 1
ATOM 545 C CA . GLY A 1 72 ? -4.734 -2.392 30.993 1.00 96.56 72 GLY A CA 1
ATOM 546 C C . GLY A 1 72 ? -4.635 -3.251 29.729 1.00 96.56 72 GLY A C 1
ATOM 547 O O . GLY A 1 72 ? -3.850 -2.919 28.840 1.00 96.56 72 GLY A O 1
ATOM 548 N N . SER A 1 73 ? -5.406 -4.336 29.614 1.00 97.12 73 SER A N 1
ATOM 549 C CA . SER A 1 73 ? -5.459 -5.138 28.390 1.00 97.12 73 SER A CA 1
ATOM 550 C C . SER A 1 73 ? -6.326 -4.486 27.302 1.00 97.12 73 SER A C 1
ATOM 552 O O . SER A 1 73 ? -7.225 -3.692 27.582 1.00 97.12 73 SER A O 1
ATOM 554 N N . LEU A 1 74 ? -6.048 -4.814 26.035 1.00 96.56 74 LEU A N 1
ATOM 555 C CA . LEU A 1 74 ? -6.853 -4.381 24.889 1.00 96.56 74 LEU A CA 1
ATOM 556 C C . LEU A 1 74 ? -7.735 -5.530 24.402 1.00 96.56 74 LEU A C 1
ATOM 558 O O . LEU A 1 74 ? -7.236 -6.576 23.983 1.00 96.56 74 LEU A O 1
ATOM 562 N N . LEU A 1 75 ? -9.046 -5.305 24.392 1.00 97.50 75 LEU A N 1
ATOM 563 C CA . LEU A 1 75 ? -10.018 -6.190 23.766 1.00 97.50 75 LEU A CA 1
ATOM 564 C C . LEU A 1 75 ? -10.345 -5.676 22.362 1.00 97.50 75 LEU A C 1
ATOM 566 O O . LEU A 1 75 ? -10.915 -4.600 22.204 1.00 97.50 75 LEU A O 1
ATOM 570 N N . VAL A 1 76 ? -10.027 -6.469 21.339 1.00 97.81 76 VAL A N 1
ATOM 571 C CA . VAL A 1 76 ? -10.390 -6.172 19.946 1.00 97.81 76 VAL A CA 1
ATOM 572 C C . VAL A 1 76 ? -11.476 -7.146 19.505 1.00 97.81 76 VAL A C 1
ATOM 574 O O . VAL A 1 76 ? -11.214 -8.313 19.209 1.00 97.81 76 VAL A O 1
ATOM 577 N N . GLY A 1 77 ? -12.721 -6.672 19.486 1.00 97.81 77 GLY A N 1
ATOM 578 C CA . GLY A 1 77 ? -13.852 -7.468 19.019 1.00 97.81 77 GLY A CA 1
ATOM 579 C C . GLY A 1 77 ? -13.752 -7.730 17.517 1.00 97.81 77 GLY A C 1
ATOM 580 O O . GLY A 1 77 ? -13.640 -6.793 16.734 1.00 97.81 77 GLY A O 1
ATOM 581 N N . ARG A 1 78 ? -13.839 -8.997 17.090 1.00 97.81 78 ARG A N 1
ATOM 582 C CA . ARG A 1 78 ? -13.702 -9.366 15.668 1.00 97.81 78 ARG A CA 1
ATOM 583 C C . ARG A 1 78 ? -14.702 -8.640 14.764 1.00 97.81 78 ARG A C 1
ATOM 585 O O . ARG A 1 78 ? -14.309 -8.169 13.705 1.00 97.81 78 ARG A O 1
ATOM 592 N N . GLN A 1 79 ? -15.972 -8.564 15.168 1.00 97.75 79 GLN A N 1
ATOM 593 C CA . GLN A 1 79 ? -16.991 -7.882 14.367 1.00 97.75 79 GLN A CA 1
ATOM 594 C C . GLN A 1 79 ? -16.736 -6.373 14.322 1.00 97.75 79 GLN A C 1
ATOM 596 O O . GLN A 1 79 ? -16.697 -5.810 13.240 1.00 97.75 79 GLN A O 1
ATOM 601 N N . ALA A 1 80 ? -16.436 -5.754 15.469 1.00 98.00 80 ALA A N 1
ATOM 602 C CA . ALA A 1 80 ? -16.094 -4.333 15.534 1.00 98.00 80 ALA A CA 1
ATOM 603 C C . ALA A 1 80 ? -14.878 -3.984 14.657 1.00 98.00 80 ALA A C 1
ATOM 605 O O . ALA A 1 80 ? -14.872 -2.950 13.996 1.00 98.00 80 ALA A O 1
ATOM 606 N N . LEU A 1 81 ? -13.871 -4.863 14.604 1.00 97.88 81 LEU A N 1
ATOM 607 C CA . LEU A 1 81 ? -12.717 -4.704 13.722 1.00 97.88 81 LEU A CA 1
ATOM 608 C C . LEU A 1 81 ? -13.111 -4.764 12.240 1.00 97.88 81 LEU A C 1
ATOM 610 O O . LEU A 1 81 ? -12.649 -3.935 11.461 1.00 97.88 81 LEU A O 1
ATOM 614 N N . LEU A 1 82 ? -13.943 -5.733 11.844 1.00 96.62 82 LEU A N 1
ATOM 615 C CA . LEU A 1 82 ? -14.422 -5.849 10.462 1.00 96.62 82 LEU A CA 1
ATOM 616 C C . LEU A 1 82 ? -15.283 -4.648 10.062 1.00 96.62 82 LEU A C 1
ATOM 618 O O . LEU A 1 82 ? -15.087 -4.106 8.979 1.00 96.62 82 LEU A O 1
ATOM 622 N N . ASP A 1 83 ? -16.174 -4.202 10.945 1.00 96.62 83 ASP A N 1
ATOM 623 C CA . ASP A 1 83 ? -17.021 -3.032 10.712 1.00 96.62 83 ASP A CA 1
ATOM 624 C C . ASP A 1 83 ? -16.157 -1.773 10.537 1.00 96.62 83 ASP A C 1
ATOM 626 O O . ASP A 1 83 ? -16.309 -1.044 9.559 1.00 96.62 83 ASP A O 1
ATOM 630 N N . ALA A 1 84 ? -15.178 -1.558 11.426 1.00 97.25 84 ALA A N 1
ATOM 631 C CA . ALA A 1 84 ? -14.245 -0.435 11.336 1.00 97.25 84 ALA A CA 1
ATOM 632 C C . ALA A 1 84 ? -13.372 -0.486 10.071 1.00 97.25 84 ALA A C 1
ATOM 634 O O . ALA A 1 84 ? -13.073 0.560 9.489 1.00 97.25 84 ALA A O 1
ATOM 635 N N . LEU A 1 85 ? -12.970 -1.687 9.641 1.00 97.25 85 LEU A N 1
ATOM 636 C CA . LEU A 1 85 ? -12.221 -1.892 8.406 1.00 97.25 85 LEU A CA 1
ATOM 637 C C . LEU A 1 85 ? -13.078 -1.535 7.186 1.00 97.25 85 LEU A C 1
ATOM 639 O O . LEU A 1 85 ? -12.653 -0.723 6.364 1.00 97.25 85 LEU A O 1
ATOM 643 N N . TYR A 1 86 ? -14.290 -2.085 7.079 1.00 96.44 86 TYR A N 1
ATOM 644 C CA . TYR A 1 86 ? -15.191 -1.837 5.948 1.00 96.44 86 TYR A CA 1
ATOM 645 C C . TYR A 1 86 ? -15.745 -0.413 5.902 1.00 96.44 86 TYR A C 1
ATOM 647 O O . TYR A 1 86 ? -16.155 0.044 4.833 1.00 96.44 86 TYR A O 1
ATOM 655 N N . ASP A 1 87 ? -15.681 0.331 7.005 1.00 96.62 87 ASP A N 1
ATOM 656 C CA . ASP A 1 87 ? -15.990 1.762 7.051 1.00 96.62 87 ASP A CA 1
ATOM 657 C C . ASP A 1 87 ? -14.817 2.658 6.590 1.00 96.62 87 ASP A C 1
ATOM 659 O O . ASP A 1 87 ? -14.884 3.887 6.628 1.00 96.62 87 ASP A O 1
ATOM 663 N N . THR A 1 88 ? -13.712 2.079 6.105 1.00 97.50 88 THR A N 1
ATOM 664 C CA . THR A 1 88 ? -12.586 2.862 5.574 1.00 97.50 88 THR A CA 1
ATOM 665 C C . THR A 1 88 ? -13.020 3.688 4.365 1.00 97.50 88 THR A C 1
ATOM 667 O O . THR A 1 88 ? -13.417 3.147 3.331 1.00 97.50 88 THR A O 1
ATOM 670 N N . ARG A 1 89 ? -12.907 5.015 4.461 1.00 96.44 89 ARG A N 1
ATOM 671 C CA . ARG A 1 89 ? -13.195 5.959 3.374 1.00 96.44 89 ARG A CA 1
ATOM 672 C C . ARG A 1 89 ? -12.068 6.970 3.239 1.00 96.44 89 ARG A C 1
ATOM 674 O O . ARG A 1 89 ? -11.590 7.508 4.233 1.00 96.44 89 ARG A O 1
ATOM 681 N N . ASN A 1 90 ? -11.692 7.267 2.000 1.00 95.25 90 ASN A N 1
ATOM 682 C CA . ASN A 1 90 ? -10.719 8.299 1.639 1.00 95.25 9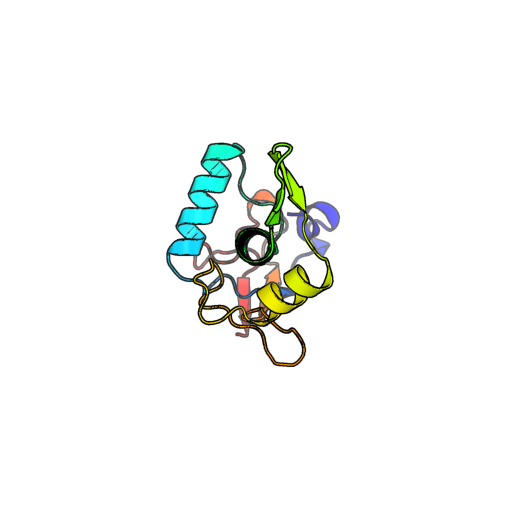0 ASN A CA 1
ATOM 683 C C . ASN A 1 90 ? -9.349 8.187 2.342 1.00 95.25 90 ASN A C 1
ATOM 685 O O . ASN A 1 90 ? -8.657 9.197 2.507 1.00 95.25 90 ASN A O 1
ATOM 689 N N . MET A 1 91 ? -8.934 6.981 2.737 1.00 95.25 91 MET A N 1
ATOM 690 C CA . MET A 1 91 ? -7.638 6.754 3.374 1.00 95.25 91 MET A CA 1
ATOM 691 C C . MET A 1 91 ? -6.514 7.067 2.383 1.00 95.25 91 MET A C 1
ATOM 693 O O . MET A 1 91 ? -6.540 6.612 1.242 1.00 95.25 91 MET A O 1
ATOM 697 N N . LYS A 1 92 ? -5.517 7.850 2.799 1.00 92.81 92 LYS A N 1
ATOM 698 C CA . LYS A 1 92 ? -4.361 8.183 1.957 1.00 92.81 92 LYS A CA 1
ATOM 699 C C . LYS A 1 92 ? -3.308 7.079 2.061 1.00 92.81 92 LYS A C 1
ATOM 701 O O . LYS A 1 92 ? -2.581 7.013 3.048 1.00 92.81 92 LYS A O 1
ATOM 706 N N . GLY A 1 93 ? -3.264 6.214 1.054 1.00 91.31 93 GLY A N 1
ATOM 707 C CA . GLY A 1 93 ? -2.253 5.174 0.883 1.00 91.31 93 GLY A CA 1
ATOM 708 C C . GLY A 1 93 ? -1.144 5.579 -0.089 1.00 91.31 93 GLY A C 1
ATOM 709 O O . GLY A 1 93 ? -1.204 6.627 -0.737 1.00 91.31 93 GLY A O 1
ATOM 710 N N . VAL A 1 94 ? -0.131 4.724 -0.218 1.00 90.38 94 VAL A N 1
ATOM 711 C CA . VAL A 1 94 ? 0.935 4.875 -1.227 1.00 90.38 94 VAL A CA 1
ATOM 712 C C . VAL A 1 94 ? 0.465 4.481 -2.625 1.00 90.38 94 VAL A C 1
ATOM 714 O O . VAL A 1 94 ? 1.014 4.965 -3.609 1.00 90.38 94 VAL A O 1
ATOM 717 N N . THR A 1 95 ? -0.585 3.662 -2.721 1.00 88.75 95 THR A N 1
ATOM 718 C CA . THR A 1 95 ? -1.258 3.293 -3.981 1.00 88.75 95 THR A CA 1
ATOM 719 C C . THR A 1 95 ? -2.393 4.253 -4.369 1.00 88.75 95 THR A C 1
ATOM 721 O O . THR A 1 95 ? -3.122 4.020 -5.334 1.00 88.75 95 THR A O 1
ATOM 724 N N . GLY A 1 96 ? -2.553 5.360 -3.637 1.00 88.19 96 GLY A N 1
ATOM 725 C CA . GLY A 1 96 ? -3.573 6.375 -3.890 1.00 88.19 96 GLY A CA 1
ATOM 726 C C . GLY A 1 96 ? -4.582 6.509 -2.751 1.00 88.19 96 GLY A C 1
ATOM 727 O O . GLY A 1 96 ? -4.292 6.219 -1.594 1.00 88.19 96 GLY A O 1
ATOM 728 N N . THR A 1 97 ? -5.772 7.023 -3.066 1.00 91.81 97 THR A N 1
ATOM 729 C CA . THR A 1 97 ? -6.849 7.179 -2.075 1.00 91.81 97 THR A CA 1
ATOM 730 C C . THR A 1 97 ? -7.708 5.916 -2.041 1.00 91.81 97 THR A C 1
ATOM 732 O O . THR A 1 97 ? -8.213 5.496 -3.075 1.00 91.81 97 THR A O 1
ATOM 735 N N . LEU A 1 98 ? -7.882 5.335 -0.856 1.00 93.75 98 LEU A N 1
ATOM 736 C CA . LEU A 1 98 ? -8.482 4.021 -0.641 1.00 93.75 98 LEU A CA 1
ATOM 737 C C . LEU A 1 98 ? -9.812 4.138 0.106 1.00 93.75 98 LEU A C 1
ATOM 739 O O . LEU A 1 98 ? -9.919 4.850 1.109 1.00 93.75 98 LEU A O 1
ATOM 743 N N . SER A 1 99 ? -10.825 3.436 -0.391 1.00 96.12 99 SER A N 1
ATOM 744 C CA . SER A 1 99 ? -12.146 3.321 0.229 1.00 96.12 99 SER A CA 1
ATOM 745 C C . SER A 1 99 ? -12.666 1.906 0.027 1.00 96.12 99 SER A C 1
ATOM 747 O O . SER A 1 99 ? -12.537 1.376 -1.071 1.00 96.12 99 SER A O 1
ATOM 749 N N . CYS A 1 100 ? -13.269 1.318 1.057 1.00 96.69 100 CYS A N 1
ATOM 750 C CA . CYS A 1 100 ? -13.913 0.015 0.938 1.00 96.69 100 CYS A CA 1
ATOM 751 C C . CYS A 1 100 ? -15.281 0.123 0.255 1.00 96.69 100 CYS A C 1
ATOM 753 O O . CYS A 1 100 ? -16.089 0.991 0.596 1.00 96.69 100 CYS A O 1
ATOM 755 N N . SER A 1 101 ? -15.544 -0.782 -0.687 1.00 94.12 101 SER A N 1
ATOM 756 C CA . SER A 1 101 ? -16.880 -1.029 -1.233 1.00 94.12 101 SER A CA 1
ATOM 757 C C . SER A 1 101 ? -17.778 -1.736 -0.208 1.00 94.12 101 SER A C 1
ATOM 759 O O . SER A 1 101 ? -17.309 -2.222 0.824 1.00 94.12 101 SER A O 1
ATOM 761 N N . GLU A 1 102 ? -19.073 -1.852 -0.511 1.00 90.44 102 GLU A N 1
ATOM 762 C CA . GLU A 1 102 ? -20.014 -2.659 0.286 1.00 90.44 102 GLU A CA 1
ATOM 763 C C . GLU A 1 102 ? -19.669 -4.161 0.305 1.00 90.44 102 GLU A C 1
ATOM 765 O O . GLU A 1 102 ? -20.130 -4.895 1.175 1.00 90.44 102 GLU A O 1
ATOM 770 N N . HIS A 1 103 ? -18.831 -4.615 -0.630 1.00 91.19 103 HIS A N 1
ATOM 771 C CA . HIS A 1 103 ? -18.364 -5.999 -0.730 1.00 91.19 103 HIS A CA 1
ATOM 772 C C . HIS A 1 103 ? -16.989 -6.218 -0.082 1.00 91.19 103 HIS A C 1
ATOM 774 O O . HIS A 1 103 ? -16.504 -7.348 -0.046 1.00 91.19 103 HIS A O 1
ATOM 780 N N . GLY A 1 104 ? -16.368 -5.161 0.455 1.00 89.19 104 GLY A N 1
ATOM 781 C CA . GLY A 1 104 ? -15.058 -5.235 1.100 1.00 89.19 104 GLY A CA 1
ATOM 782 C C . GLY A 1 104 ? -13.864 -5.036 0.163 1.00 89.19 104 GLY A C 1
ATOM 783 O O . GLY A 1 104 ? -12.731 -5.289 0.572 1.00 89.19 104 GLY A O 1
ATOM 784 N N . ASP A 1 105 ? -14.080 -4.548 -1.062 1.00 93.62 105 ASP A N 1
ATOM 785 C CA . ASP A 1 105 ? -12.990 -4.161 -1.960 1.00 93.62 105 ASP A CA 1
ATOM 786 C C . ASP A 1 105 ? -12.445 -2.800 -1.534 1.00 93.62 105 ASP A C 1
ATOM 788 O O . ASP A 1 105 ? -13.076 -1.771 -1.763 1.00 93.62 105 ASP A O 1
ATOM 792 N N . CYS A 1 106 ? -11.285 -2.795 -0.879 1.00 93.94 106 CYS A N 1
ATOM 793 C CA . CYS A 1 106 ? -10.692 -1.587 -0.294 1.00 93.94 106 CYS A CA 1
ATOM 794 C C . CYS A 1 106 ? -9.485 -1.039 -1.066 1.00 93.94 106 CYS A C 1
ATOM 796 O O . CYS A 1 106 ? -8.927 -0.005 -0.694 1.00 93.94 106 CYS A O 1
ATOM 798 N N . GLY A 1 107 ? -9.045 -1.757 -2.100 1.00 89.00 107 GLY A N 1
ATOM 799 C CA . GLY A 1 107 ? -7.907 -1.376 -2.928 1.00 89.00 107 GLY A CA 1
ATOM 800 C C . GLY A 1 107 ? -8.255 -0.299 -3.955 1.00 89.00 107 GLY A C 1
ATOM 801 O O . GLY A 1 107 ? -9.417 -0.075 -4.278 1.00 89.00 107 GLY A O 1
ATOM 802 N N . ASN A 1 108 ? -7.223 0.320 -4.520 1.00 83.88 108 ASN A N 1
ATOM 803 C CA . ASN A 1 108 ? -7.321 1.134 -5.727 1.00 83.88 108 ASN A CA 1
ATOM 804 C C . ASN A 1 108 ? -6.673 0.345 -6.877 1.00 83.88 108 ASN A C 1
ATOM 806 O O . ASN A 1 108 ? -5.462 0.464 -7.084 1.00 83.88 108 ASN A O 1
ATOM 810 N N . PRO A 1 109 ? -7.413 -0.566 -7.536 1.00 75.81 109 PRO A N 1
ATOM 811 C CA . PRO A 1 109 ? -6.817 -1.476 -8.498 1.00 75.81 109 PRO A CA 1
ATOM 812 C C . PRO A 1 109 ? -6.381 -0.718 -9.752 1.00 75.81 109 PRO A C 1
ATOM 814 O O . PRO A 1 109 ? -7.197 -0.129 -10.455 1.00 75.81 109 PRO A O 1
ATOM 817 N N . SER A 1 110 ? -5.091 -0.804 -10.060 1.00 83.00 110 SER A N 1
ATOM 818 C CA . SER A 1 110 ? -4.566 -0.533 -11.391 1.00 83.00 110 SER A CA 1
ATOM 819 C C . SER A 1 110 ? -3.559 -1.609 -11.740 1.00 83.00 110 SER A C 1
ATOM 821 O O . SER A 1 110 ? -2.657 -1.905 -10.948 1.00 83.00 110 SER A O 1
ATOM 823 N N . ALA A 1 111 ? -3.745 -2.225 -12.898 1.00 85.25 111 ALA A N 1
ATOM 824 C CA . ALA A 1 111 ? -2.900 -3.294 -13.382 1.00 85.25 111 ALA A CA 1
ATOM 825 C C . ALA A 1 111 ? -2.480 -2.976 -14.807 1.00 85.25 111 ALA A C 1
ATOM 827 O O . ALA A 1 111 ? -3.338 -2.700 -15.632 1.00 85.25 111 ALA A O 1
ATOM 828 N N . ALA A 1 112 ? -1.186 -3.095 -15.066 1.00 88.06 112 ALA A N 1
ATOM 829 C CA . ALA A 1 112 ? -0.581 -2.872 -16.365 1.00 88.06 112 ALA A CA 1
ATOM 830 C C . ALA A 1 112 ? 0.027 -4.171 -16.903 1.00 88.06 112 ALA A C 1
ATOM 832 O O . ALA A 1 112 ? 0.299 -5.119 -16.150 1.00 88.06 112 ALA A O 1
ATOM 833 N N . ILE A 1 113 ? 0.273 -4.204 -18.214 1.00 90.25 113 ILE A N 1
ATOM 834 C CA . ILE A 1 113 ? 1.065 -5.262 -18.845 1.00 90.25 113 ILE A CA 1
ATOM 835 C C . ILE A 1 113 ? 2.488 -4.759 -19.037 1.00 90.25 113 ILE A C 1
ATOM 837 O O . ILE A 1 113 ? 2.718 -3.678 -19.588 1.00 90.25 113 ILE A O 1
ATOM 841 N N . TYR A 1 114 ? 3.440 -5.583 -18.619 1.00 89.06 114 TYR A N 1
ATOM 842 C CA . TYR A 1 114 ? 4.862 -5.332 -18.754 1.00 89.06 114 TYR A CA 1
ATOM 843 C C . TYR A 1 114 ? 5.533 -6.424 -19.583 1.00 89.06 114 TYR A C 1
ATOM 845 O O . TYR A 1 114 ? 5.148 -7.586 -19.511 1.00 89.06 114 TYR A O 1
ATOM 853 N N . GLU A 1 115 ? 6.565 -6.061 -20.330 1.00 91.38 115 GLU A N 1
ATOM 854 C CA . GLU A 1 115 ? 7.442 -6.970 -21.065 1.00 91.38 115 GLU A CA 1
ATOM 855 C C . GLU A 1 115 ? 8.797 -7.059 -20.352 1.00 91.38 115 GLU A C 1
ATOM 857 O O . GLU A 1 115 ? 9.402 -6.036 -20.017 1.00 91.38 115 GLU A O 1
ATOM 862 N N . ILE A 1 116 ? 9.297 -8.271 -20.111 1.00 90.44 116 ILE A N 1
ATOM 863 C CA . ILE A 1 116 ? 10.649 -8.468 -19.574 1.00 90.44 116 ILE A CA 1
ATOM 864 C C . ILE A 1 116 ? 11.666 -8.201 -20.689 1.00 90.44 116 ILE A C 1
ATOM 866 O O . ILE A 1 116 ? 11.723 -8.927 -21.679 1.00 90.44 116 ILE A O 1
ATOM 870 N N . VAL A 1 117 ? 12.494 -7.173 -20.504 1.00 90.69 117 VAL A N 1
ATOM 871 C CA . VAL A 1 117 ? 13.483 -6.707 -21.496 1.00 90.69 117 VAL A CA 1
ATOM 872 C C . VAL A 1 117 ? 14.933 -6.920 -21.049 1.00 90.69 117 VAL A C 1
ATOM 874 O O . VAL A 1 117 ? 15.858 -6.637 -21.803 1.00 90.69 117 VAL A O 1
ATOM 877 N N . SER A 1 118 ? 15.149 -7.432 -19.833 1.00 88.62 118 SER A N 1
ATOM 878 C CA . SER A 1 118 ? 16.470 -7.825 -19.330 1.00 88.62 118 SER A CA 1
ATOM 879 C C . SER A 1 118 ? 16.383 -9.102 -18.483 1.00 88.62 118 SER A C 1
ATOM 881 O O . SER A 1 118 ? 15.502 -9.187 -17.616 1.00 88.62 118 SER A O 1
ATOM 883 N N . PRO A 1 119 ? 17.305 -10.070 -18.670 1.00 86.56 119 PRO A N 1
ATOM 884 C CA . PRO A 1 119 ? 17.376 -11.272 -17.843 1.00 86.56 119 PRO A CA 1
ATOM 885 C C . PRO A 1 119 ? 18.067 -11.005 -16.495 1.00 86.56 119 PRO A C 1
ATOM 887 O O . PRO A 1 119 ? 17.956 -11.810 -15.575 1.00 86.56 119 PRO A O 1
ATOM 890 N N . ASP A 1 120 ? 18.765 -9.871 -16.360 1.00 86.69 120 ASP A N 1
ATOM 891 C CA . ASP A 1 120 ? 19.440 -9.482 -15.126 1.00 86.69 120 ASP A CA 1
ATOM 892 C C . ASP A 1 120 ? 18.410 -9.136 -14.028 1.00 86.69 120 ASP A C 1
ATOM 894 O O . ASP A 1 120 ? 17.637 -8.176 -14.183 1.00 86.69 120 ASP A O 1
ATOM 898 N N . PRO A 1 121 ? 18.371 -9.888 -12.911 1.00 78.50 121 PRO A N 1
ATOM 899 C CA . PRO A 1 121 ? 17.461 -9.610 -11.811 1.00 78.50 121 PRO A CA 1
ATOM 900 C C . PRO A 1 121 ? 17.765 -8.298 -11.076 1.00 78.50 121 PRO A C 1
ATOM 902 O O . PRO A 1 121 ? 16.850 -7.773 -10.433 1.00 78.50 121 PRO A O 1
ATOM 905 N N . ASP A 1 122 ? 18.981 -7.755 -11.171 1.00 79.81 122 ASP A N 1
ATOM 906 C CA . ASP A 1 122 ? 19.357 -6.468 -10.575 1.00 79.81 122 ASP A CA 1
ATOM 907 C C . ASP A 1 122 ? 18.876 -5.272 -11.408 1.00 79.81 122 ASP A C 1
ATOM 909 O O . ASP A 1 122 ? 18.684 -4.171 -10.879 1.00 79.81 122 ASP A O 1
ATOM 913 N N . HIS A 1 123 ? 18.535 -5.508 -12.676 1.00 78.44 123 HIS A N 1
ATOM 914 C CA . HIS A 1 123 ? 17.801 -4.554 -13.503 1.00 78.44 123 HIS A CA 1
ATOM 915 C C . HIS A 1 123 ? 16.286 -4.570 -13.254 1.00 78.44 123 HIS A C 1
ATOM 917 O O . HIS A 1 123 ? 15.570 -3.793 -13.878 1.00 78.44 123 HIS A O 1
ATOM 923 N N . TRP A 1 124 ? 15.760 -5.396 -12.337 1.00 76.81 124 TRP A N 1
ATOM 924 C CA . TRP A 1 124 ? 14.328 -5.389 -12.011 1.00 76.81 124 TRP A CA 1
ATOM 925 C C . TRP A 1 124 ? 13.915 -4.101 -11.274 1.00 76.81 124 TRP A C 1
ATOM 927 O O . TRP A 1 124 ? 14.007 -4.014 -10.047 1.00 76.81 124 TRP A O 1
ATOM 937 N N . ARG A 1 125 ? 13.434 -3.108 -12.024 1.00 74.62 125 ARG A N 1
ATOM 938 C CA . ARG A 1 125 ? 13.052 -1.763 -11.572 1.00 74.62 125 ARG A CA 1
ATOM 939 C C . ARG A 1 125 ? 11.763 -1.289 -12.264 1.00 74.62 125 ARG A C 1
ATOM 941 O O . ARG A 1 125 ? 11.817 -0.347 -13.041 1.00 74.62 125 ARG A O 1
ATOM 948 N N . PRO A 1 126 ? 10.600 -1.918 -12.037 1.00 71.12 126 PRO A N 1
ATOM 949 C CA . PRO A 1 126 ? 9.351 -1.428 -12.618 1.00 71.12 126 PRO A CA 1
ATOM 950 C C . PRO A 1 126 ? 9.028 -0.018 -12.088 1.00 71.12 126 PRO A C 1
ATOM 952 O O . PRO A 1 126 ? 9.126 0.229 -10.886 1.00 71.12 126 PRO A O 1
ATOM 955 N N . GLY A 1 127 ? 8.647 0.897 -12.977 1.00 64.81 127 GLY A N 1
ATOM 956 C CA . GLY A 1 127 ? 8.213 2.265 -12.659 1.00 64.81 127 GLY A CA 1
ATOM 957 C C . GLY A 1 127 ? 9.288 3.311 -12.331 1.00 64.81 127 GLY A C 1
ATOM 958 O O . GLY A 1 127 ? 8.939 4.451 -12.051 1.00 64.81 127 GLY A O 1
ATOM 959 N N . ALA A 1 128 ? 10.583 2.982 -12.380 1.00 64.44 128 ALA A N 1
ATOM 960 C CA . ALA A 1 128 ? 11.663 3.893 -11.981 1.00 64.44 128 ALA A CA 1
ATOM 961 C C . ALA A 1 128 ? 12.157 4.881 -13.073 1.00 64.44 128 ALA A C 1
ATOM 963 O O . ALA A 1 128 ? 12.698 5.930 -12.734 1.00 64.44 128 ALA A O 1
ATOM 964 N N . SER A 1 129 ? 12.034 4.555 -14.366 1.00 62.00 129 SER A N 1
ATOM 965 C CA . SER A 1 129 ? 12.570 5.299 -15.523 1.00 62.00 129 SER A CA 1
ATOM 966 C C . SER A 1 129 ? 12.054 4.758 -16.882 1.00 62.00 129 SER A C 1
ATOM 968 O O . SER A 1 129 ? 11.530 3.655 -16.940 1.00 62.00 129 SER A O 1
ATOM 970 N N . PRO A 1 130 ? 12.249 5.442 -18.021 1.00 56.75 130 PRO A N 1
ATOM 971 C CA . PRO A 1 130 ? 11.941 4.882 -19.349 1.00 56.75 130 PRO A CA 1
ATOM 972 C C . PRO A 1 130 ? 12.662 3.559 -19.691 1.00 56.75 130 PRO A C 1
ATOM 974 O O . PRO A 1 130 ? 12.173 2.805 -20.530 1.00 56.75 130 PRO A O 1
ATOM 977 N N . ASP A 1 131 ? 13.770 3.253 -19.006 1.00 66.00 131 ASP A N 1
ATOM 978 C CA . ASP A 1 131 ? 14.578 2.036 -19.186 1.00 66.00 131 ASP A CA 1
ATOM 979 C C . ASP A 1 131 ? 14.223 0.925 -18.172 1.00 66.00 131 ASP A C 1
ATOM 981 O O . ASP A 1 131 ? 15.021 0.026 -17.896 1.00 66.00 131 ASP A O 1
ATOM 985 N N . ASN A 1 132 ? 13.028 0.984 -17.573 1.00 75.19 132 ASN A N 1
ATOM 986 C CA . ASN A 1 132 ? 12.566 -0.018 -16.613 1.00 75.19 132 ASN A CA 1
ATOM 987 C C . ASN A 1 132 ? 12.567 -1.431 -17.195 1.00 75.19 132 ASN A C 1
ATOM 989 O O . ASN A 1 132 ? 12.041 -1.672 -18.281 1.00 75.19 132 ASN A O 1
ATOM 993 N N . ASN A 1 133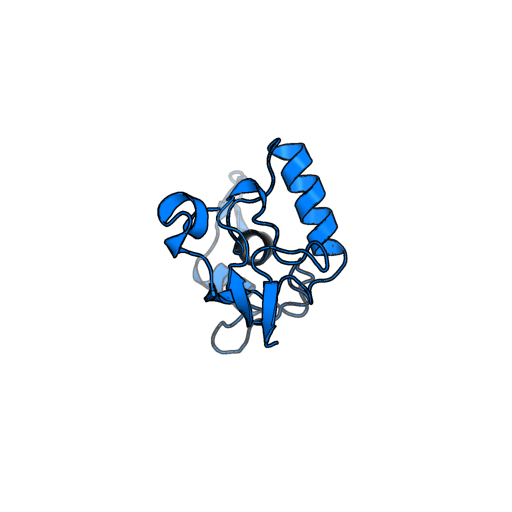 ? 13.038 -2.391 -16.399 1.00 80.50 133 ASN A N 1
ATOM 994 C CA . ASN A 1 133 ? 12.743 -3.803 -16.597 1.00 80.50 133 ASN A CA 1
ATOM 995 C C . ASN A 1 133 ? 11.881 -4.317 -15.427 1.00 80.50 133 ASN A C 1
ATOM 997 O O . ASN A 1 133 ? 12.305 -4.215 -14.275 1.00 80.50 133 ASN A O 1
ATOM 1001 N N . PRO A 1 134 ? 10.688 -4.875 -15.678 1.00 85.44 134 PRO A N 1
ATOM 1002 C CA . PRO A 1 134 ? 10.045 -5.022 -16.981 1.00 85.44 134 PRO A CA 1
ATOM 1003 C C . PRO A 1 134 ? 9.479 -3.677 -17.485 1.00 85.44 134 PRO A C 1
ATOM 1005 O O . PRO A 1 134 ? 9.108 -2.812 -16.687 1.00 85.44 134 PRO A O 1
ATOM 1008 N N . ARG A 1 135 ? 9.437 -3.496 -18.809 1.00 88.00 135 ARG A N 1
ATOM 1009 C CA . ARG A 1 135 ? 8.973 -2.272 -19.482 1.00 88.00 135 ARG A CA 1
ATOM 1010 C C . ARG A 1 135 ? 7.459 -2.297 -19.611 1.00 88.00 135 ARG A C 1
ATOM 1012 O O . ARG A 1 135 ? 6.916 -3.284 -20.101 1.00 88.00 135 ARG A O 1
ATOM 1019 N N . LYS A 1 136 ? 6.767 -1.223 -19.233 1.00 87.12 136 LYS A N 1
ATOM 1020 C CA . LYS A 1 136 ? 5.316 -1.122 -19.436 1.00 87.12 136 LYS A CA 1
ATOM 1021 C C . LYS A 1 136 ? 4.991 -1.060 -20.931 1.00 87.12 136 LYS A C 1
ATOM 1023 O O . LYS A 1 136 ? 5.558 -0.246 -21.655 1.00 87.12 136 LYS A O 1
ATOM 1028 N N . VAL A 1 137 ? 4.080 -1.915 -21.388 1.00 90.62 137 VAL A N 1
ATOM 1029 C CA . VAL A 1 137 ? 3.638 -1.984 -22.796 1.00 90.62 137 VAL A CA 1
ATOM 1030 C C . VAL A 1 137 ? 2.145 -1.717 -22.965 1.00 90.62 137 VAL A C 1
ATOM 1032 O O . VAL A 1 137 ? 1.705 -1.399 -24.068 1.00 90.62 137 VAL A O 1
ATOM 1035 N N . TRP A 1 138 ? 1.366 -1.810 -21.885 1.00 86.62 138 TRP A N 1
ATOM 1036 C CA . TRP A 1 138 ? -0.056 -1.481 -21.886 1.00 86.62 138 TRP A CA 1
ATOM 1037 C C . TRP A 1 138 ? -0.492 -0.920 -20.521 1.00 86.62 138 TRP A C 1
ATOM 1039 O O . TRP A 1 138 ? -0.007 -1.435 -19.506 1.00 86.62 138 TRP A O 1
ATOM 1049 N N . PRO A 1 139 ? -1.356 0.119 -20.486 1.00 81.94 139 PRO A N 1
ATOM 1050 C CA . PRO A 1 139 ? -1.992 0.613 -19.266 1.00 81.94 139 PRO A CA 1
ATOM 1051 C C . PRO A 1 139 ? -2.800 -0.437 -18.515 1.00 81.94 139 PRO A C 1
ATOM 1053 O O . PRO A 1 139 ? -3.497 -1.246 -19.169 1.00 81.94 139 PRO A O 1
#

Sequence (139 aa):
RVYPAAAGEEALGTFVSGPDVEIVGPAYFEFLDRYLEMHGEPPRTPFHAPARDAAIMVFAAIEKAAVLLDDGSLLVGRQALLDALYDTRNMKGVTGTLSCSEHGDCGNPSAAIYEIVSPDPDHWRPGASPDNNPRKVWP

Radius of gyration: 18.57 Å; chains: 1; bounding box: 40×29×58 Å

Secondary structure (DSSP, 8-state):
-HHHHHHGGGGTT-EEEEE-TTS--HHHHHHHHHHHHHHSS--SSTTHHHHHHHHHHHHHHHHHHEEE-TTSPEEE-HHHHHHHHHT--SEEETTEEE---TTS--S---EEEEE---S-GGGB-TTSSTT-BSEEEE-

pLDDT: mean 87.86, std 9.48, range [56.75, 98.06]